Protein AF-A0A9D2IVN8-F1 (afdb_monomer_lite)

pLDDT: mean 84.53, std 13.53, range [42.03, 96.81]

Secondary structure (DSSP, 8-state):
--HHHHHHHHHHHHHHGGG-B-HHHHHHTT-EEEEEHHHHHHHTEE-HHHHHHTT-PPPHHHHHT--EEEE---SSS--EEETTEEE--EEE-EE-------

Sequence (102 aa):
MRIVDWRTTKIDIQMSGDLVRTKDEWLERGGEYQGSLGAANKAGYFSIRQCENMRQPVGLEELNAARDFAMIKMNGGHYLLRDGRRKCPCIPVFYRNRRPLA

Foldseek 3Di:
DDPVLQVVVVVLQVVQPPQWDFPVVLVVVVADEQEAQVSCVVVQWHGQVVCVVVVNHQDPVNSVVFRYKHWHDDDDDDFDQDPNDGGTIIGGIDHDDPDPPD

Radius of gyration: 13.35 Å; chains: 1; bounding box: 32×33×34 Å

Structure (mmCIF, N/CA/C/O backbone):
data_AF-A0A9D2IVN8-F1
#
_entry.id   AF-A0A9D2IVN8-F1
#
loop_
_atom_site.group_PDB
_atom_site.id
_atom_site.type_symbol
_atom_site.label_atom_id
_atom_site.label_alt_id
_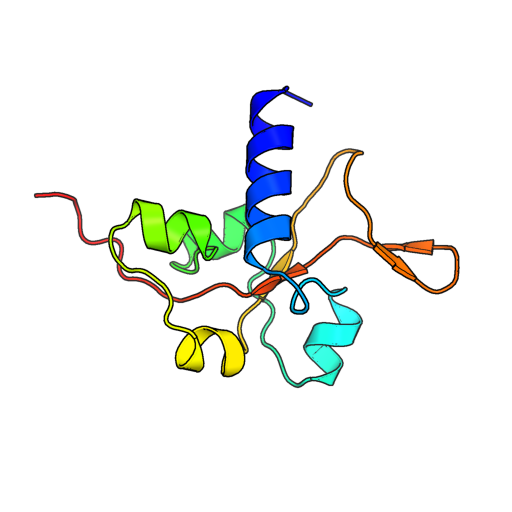atom_site.label_comp_id
_atom_site.label_asym_id
_atom_site.label_entity_id
_atom_site.label_seq_id
_atom_site.pdbx_PDB_ins_code
_atom_site.Cartn_x
_atom_site.Cartn_y
_atom_site.Cartn_z
_atom_site.occupancy
_atom_site.B_iso_or_equiv
_atom_site.auth_seq_id
_atom_site.auth_comp_id
_atom_site.auth_asym_id
_atom_site.auth_atom_id
_atom_site.pdbx_PDB_model_num
ATOM 1 N N . MET A 1 1 ? 5.623 20.217 -8.869 1.00 51.25 1 MET A N 1
ATOM 2 C CA . MET A 1 1 ? 5.453 19.357 -7.674 1.00 51.25 1 MET A CA 1
ATOM 3 C C . MET A 1 1 ? 5.717 20.219 -6.449 1.00 51.25 1 MET A C 1
ATOM 5 O O . MET A 1 1 ? 6.755 20.867 -6.427 1.00 51.25 1 MET A O 1
ATOM 9 N N . ARG A 1 2 ? 4.788 20.327 -5.487 1.00 54.81 2 ARG A N 1
ATOM 10 C CA . ARG A 1 2 ? 5.028 21.123 -4.268 1.00 54.81 2 ARG A CA 1
ATOM 11 C C . ARG A 1 2 ? 5.932 20.334 -3.319 1.00 54.81 2 ARG A C 1
ATOM 13 O O . ARG A 1 2 ? 5.780 19.124 -3.199 1.00 54.81 2 ARG A O 1
ATOM 20 N N . ILE A 1 3 ? 6.844 21.015 -2.626 1.00 60.50 3 ILE A N 1
ATOM 21 C CA . ILE A 1 3 ? 7.798 20.397 -1.682 1.00 60.50 3 ILE A CA 1
ATOM 22 C C . ILE A 1 3 ? 7.068 19.574 -0.600 1.00 60.50 3 ILE A C 1
ATOM 24 O O . ILE A 1 3 ? 7.557 18.531 -0.171 1.00 60.50 3 ILE A O 1
ATOM 28 N N . VAL A 1 4 ? 5.873 20.015 -0.196 1.00 58.91 4 VAL A N 1
ATOM 29 C CA . VAL A 1 4 ? 5.032 19.339 0.804 1.00 58.91 4 VAL A CA 1
ATOM 30 C C . VAL A 1 4 ? 4.528 17.978 0.308 1.00 58.91 4 VAL A C 1
ATOM 32 O O . VAL A 1 4 ? 4.664 16.997 1.035 1.00 58.91 4 VAL A O 1
ATOM 35 N N . ASP A 1 5 ? 4.041 17.893 -0.936 1.00 57.62 5 ASP A N 1
ATOM 36 C CA . ASP A 1 5 ? 3.519 16.650 -1.539 1.00 57.62 5 ASP A CA 1
ATOM 37 C C . ASP A 1 5 ? 4.618 15.578 -1.684 1.00 57.62 5 ASP A C 1
ATOM 39 O O . ASP A 1 5 ? 4.371 14.374 -1.583 1.00 57.62 5 ASP A O 1
ATOM 43 N N . TRP A 1 6 ? 5.860 16.022 -1.895 1.00 56.69 6 TRP A N 1
ATOM 44 C CA . TRP A 1 6 ? 7.030 15.151 -1.971 1.00 56.69 6 TRP A CA 1
ATOM 45 C C . TRP A 1 6 ? 7.412 14.572 -0.599 1.00 56.69 6 TRP A C 1
ATOM 47 O O . TRP A 1 6 ? 7.681 13.376 -0.478 1.00 56.69 6 TRP A O 1
ATOM 57 N N . ARG A 1 7 ? 7.384 15.394 0.460 1.00 60.06 7 ARG A N 1
ATOM 58 C CA . ARG A 1 7 ? 7.708 14.955 1.829 1.00 60.06 7 ARG A CA 1
ATOM 59 C C . ARG A 1 7 ? 6.685 13.960 2.374 1.00 60.06 7 ARG A C 1
ATOM 61 O O . ARG A 1 7 ? 7.082 12.966 2.970 1.00 60.06 7 ARG A O 1
ATOM 68 N N . THR A 1 8 ? 5.393 14.200 2.152 1.00 69.12 8 THR A N 1
ATOM 69 C CA . THR A 1 8 ? 4.322 13.304 2.618 1.00 69.12 8 THR A CA 1
ATOM 70 C C . THR A 1 8 ? 4.411 11.933 1.956 1.00 69.12 8 THR A C 1
ATOM 72 O O . THR A 1 8 ? 4.426 10.923 2.652 1.00 69.12 8 THR A O 1
ATOM 75 N N . THR A 1 9 ? 4.597 11.908 0.635 1.00 76.44 9 THR A N 1
ATOM 76 C CA . THR A 1 9 ? 4.765 10.675 -0.145 1.00 76.44 9 THR A CA 1
ATOM 77 C C . THR A 1 9 ? 5.970 9.852 0.312 1.00 76.44 9 THR A C 1
ATOM 79 O O . THR A 1 9 ? 5.879 8.631 0.435 1.00 76.44 9 THR A O 1
ATOM 82 N N . LYS A 1 10 ? 7.105 10.507 0.589 1.00 81.38 10 LYS A N 1
ATOM 83 C CA . LYS A 1 10 ? 8.306 9.828 1.086 1.00 81.38 10 LYS A CA 1
ATOM 84 C C . LYS A 1 10 ? 8.054 9.139 2.430 1.00 81.38 10 LYS A C 1
ATOM 86 O O . LYS A 1 10 ? 8.496 8.009 2.603 1.00 81.38 10 LYS A O 1
ATOM 91 N N . ILE A 1 11 ? 7.334 9.789 3.346 1.00 83.25 11 ILE A N 1
ATOM 92 C CA . ILE A 1 11 ? 6.994 9.206 4.653 1.00 83.25 11 ILE A CA 1
ATOM 93 C C . ILE A 1 11 ? 6.040 8.022 4.473 1.00 83.25 11 ILE A C 1
ATOM 95 O O . ILE A 1 11 ? 6.273 6.971 5.057 1.00 83.25 11 ILE A O 1
ATOM 99 N N . ASP A 1 12 ? 5.018 8.152 3.619 1.00 86.38 12 ASP A N 1
ATOM 100 C CA . ASP A 1 12 ? 4.081 7.058 3.324 1.00 86.38 12 ASP A CA 1
ATOM 101 C C . ASP A 1 12 ? 4.814 5.810 2.778 1.00 86.38 12 ASP A C 1
ATOM 103 O O . ASP A 1 12 ? 4.519 4.687 3.186 1.00 86.38 12 ASP A O 1
ATOM 107 N N . ILE A 1 13 ? 5.827 5.999 1.922 1.00 86.94 13 ILE A N 1
ATOM 108 C CA . ILE A 1 13 ? 6.709 4.920 1.442 1.00 86.94 13 ILE A CA 1
ATOM 109 C C . ILE A 1 13 ? 7.561 4.351 2.584 1.00 86.94 13 ILE A C 1
ATOM 111 O O . ILE A 1 13 ? 7.622 3.137 2.745 1.00 86.94 13 ILE A O 1
ATOM 115 N N . GLN A 1 14 ? 8.208 5.204 3.384 1.00 87.25 14 GLN A N 1
ATOM 116 C CA . GLN A 1 14 ? 9.080 4.765 4.480 1.00 87.25 14 GLN A CA 1
ATOM 117 C C . GLN A 1 14 ? 8.327 3.937 5.524 1.00 87.25 14 GLN A C 1
ATOM 119 O O . GLN A 1 14 ? 8.817 2.891 5.933 1.00 87.25 14 GLN A O 1
ATOM 124 N N . MET A 1 15 ? 7.125 4.365 5.912 1.00 88.44 15 MET A N 1
ATOM 125 C CA . MET A 1 15 ? 6.293 3.641 6.878 1.00 88.44 15 MET A CA 1
ATOM 126 C C . MET A 1 15 ? 5.777 2.309 6.333 1.00 88.44 15 MET A C 1
ATOM 128 O O . MET A 1 15 ? 5.498 1.398 7.102 1.00 88.44 15 MET A O 1
ATOM 132 N N . SER A 1 16 ? 5.669 2.188 5.010 1.00 86.50 16 SER A N 1
ATOM 133 C CA . SER A 1 16 ? 5.231 0.957 4.352 1.00 86.50 16 SER A CA 1
ATOM 134 C C . SER A 1 16 ? 6.340 -0.096 4.235 1.00 86.50 16 SER A C 1
ATOM 136 O O . SER A 1 16 ? 6.037 -1.245 3.918 1.00 86.50 16 SER A O 1
ATOM 138 N N . GLY A 1 17 ? 7.606 0.270 4.478 1.00 85.19 17 GLY A N 1
ATOM 139 C CA . GLY A 1 17 ? 8.742 -0.656 4.522 1.00 85.19 17 GLY A CA 1
ATOM 140 C C . GLY A 1 17 ? 8.809 -1.608 3.320 1.00 85.19 17 GLY A C 1
ATOM 141 O O . GLY A 1 17 ? 8.724 -1.186 2.166 1.00 85.19 17 GLY A O 1
ATOM 142 N N . ASP A 1 18 ? 8.906 -2.909 3.598 1.00 85.81 18 ASP A N 1
ATOM 143 C CA . ASP A 1 18 ? 9.038 -3.974 2.588 1.00 85.81 18 ASP A CA 1
ATOM 144 C C . ASP A 1 18 ? 7.727 -4.314 1.846 1.00 85.81 18 ASP A C 1
ATOM 146 O O . ASP A 1 18 ? 7.697 -5.151 0.932 1.00 85.81 18 ASP A O 1
ATOM 150 N N . LEU A 1 19 ? 6.619 -3.665 2.215 1.00 88.62 19 LEU A N 1
ATOM 151 C CA . LEU A 1 19 ? 5.331 -3.792 1.527 1.00 88.62 19 LEU A CA 1
ATOM 152 C C . LEU A 1 19 ? 5.191 -2.799 0.364 1.00 88.62 19 LEU A C 1
ATOM 154 O O . LEU A 1 19 ? 4.214 -2.859 -0.387 1.00 88.62 19 LEU A O 1
ATOM 158 N N . VAL A 1 20 ? 6.173 -1.914 0.166 1.00 91.12 20 VAL A N 1
ATOM 159 C CA . VAL A 1 20 ? 6.240 -1.048 -1.016 1.00 91.12 20 VAL A CA 1
ATOM 160 C C . VAL A 1 20 ? 6.571 -1.895 -2.243 1.00 91.12 20 VAL A C 1
ATOM 162 O O . VAL A 1 20 ? 7.688 -2.384 -2.412 1.00 91.12 20 VAL A O 1
ATOM 165 N N . ARG A 1 21 ? 5.592 -2.051 -3.132 1.00 91.56 21 ARG A N 1
ATOM 166 C CA . ARG A 1 21 ? 5.689 -2.912 -4.319 1.00 91.56 21 ARG A CA 1
ATOM 167 C C . ARG A 1 21 ? 5.023 -2.261 -5.518 1.00 91.56 21 ARG A C 1
ATOM 169 O O . ARG A 1 21 ? 4.364 -1.232 -5.407 1.00 91.56 21 ARG A O 1
ATOM 176 N N . THR A 1 22 ? 5.214 -2.826 -6.693 1.00 92.38 22 THR A N 1
ATOM 177 C CA . THR A 1 22 ? 4.452 -2.470 -7.886 1.00 92.38 22 THR A CA 1
ATOM 178 C C . THR A 1 22 ? 3.030 -3.016 -7.787 1.00 92.38 22 THR A C 1
ATOM 180 O O . THR A 1 22 ? 2.737 -3.894 -6.978 1.00 92.38 22 THR A O 1
ATOM 183 N N . LYS A 1 23 ? 2.127 -2.486 -8.620 1.00 93.12 23 LYS A N 1
ATOM 184 C CA . LYS A 1 23 ? 0.755 -3.001 -8.715 1.00 93.12 23 LYS A CA 1
ATOM 185 C C . LYS A 1 23 ? 0.746 -4.494 -9.058 1.00 93.12 23 LYS A C 1
ATOM 187 O O . LYS A 1 23 ? -0.007 -5.239 -8.448 1.00 93.12 23 LYS A O 1
ATOM 192 N N . ASP A 1 24 ? 1.585 -4.899 -10.006 1.00 92.94 24 ASP A N 1
ATOM 193 C CA . ASP A 1 24 ? 1.646 -6.273 -10.509 1.00 92.94 24 ASP A CA 1
ATOM 194 C C . ASP A 1 24 ? 2.066 -7.238 -9.378 1.00 92.94 24 ASP A C 1
ATOM 196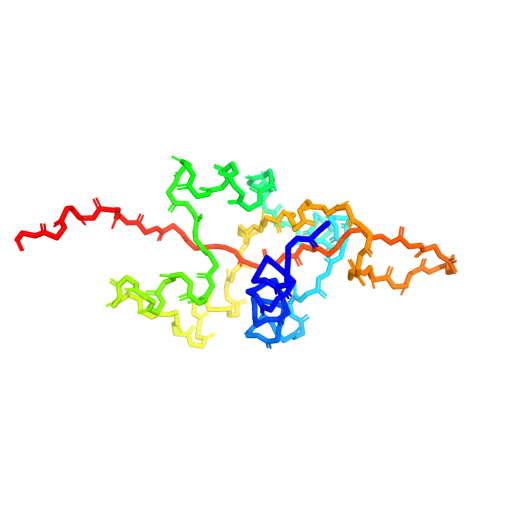 O O . ASP A 1 24 ? 1.330 -8.168 -9.065 1.00 92.94 24 ASP A O 1
ATOM 200 N N . GLU A 1 25 ? 3.144 -6.919 -8.648 1.00 93.38 25 GLU A N 1
ATOM 201 C CA . GLU A 1 25 ? 3.623 -7.697 -7.486 1.00 93.38 25 GLU A CA 1
ATOM 202 C C . GLU A 1 25 ? 2.579 -7.807 -6.352 1.00 93.38 25 GLU A C 1
ATOM 204 O O . GLU A 1 25 ? 2.559 -8.783 -5.601 1.00 93.38 25 GLU A O 1
ATOM 209 N N . TRP A 1 26 ? 1.725 -6.795 -6.176 1.00 94.69 26 TRP A N 1
ATOM 210 C CA . TRP A 1 26 ? 0.636 -6.841 -5.195 1.00 94.69 26 TRP A CA 1
ATOM 211 C C . TRP A 1 26 ? -0.511 -7.750 -5.641 1.00 94.69 26 TRP A C 1
ATOM 213 O O . TRP A 1 26 ? -1.055 -8.497 -4.826 1.00 94.69 26 TRP A O 1
ATOM 223 N N . LEU A 1 27 ? -0.868 -7.700 -6.925 1.00 94.56 27 LEU A N 1
ATOM 224 C CA . LEU A 1 27 ? -1.907 -8.556 -7.495 1.00 94.56 27 LEU A CA 1
ATOM 225 C C . LEU A 1 27 ? -1.486 -10.029 -7.481 1.00 94.56 27 LEU A C 1
ATOM 227 O O . LEU A 1 27 ? -2.300 -10.883 -7.144 1.00 94.56 27 LEU A O 1
ATOM 231 N N . GLU A 1 28 ? -0.214 -10.327 -7.752 1.00 94.12 28 GLU A N 1
ATOM 232 C CA . GLU A 1 28 ? 0.346 -11.684 -7.654 1.00 94.12 28 GLU A CA 1
ATOM 233 C C . GLU A 1 28 ? 0.256 -12.263 -6.232 1.00 94.12 28 GLU A C 1
ATOM 235 O O . GLU A 1 28 ? 0.080 -13.467 -6.062 1.00 94.12 28 GLU A O 1
ATOM 240 N N . ARG A 1 29 ? 0.302 -11.413 -5.196 1.00 91.00 29 ARG A N 1
ATOM 241 C CA . ARG A 1 29 ? 0.073 -11.807 -3.792 1.00 91.00 29 ARG A CA 1
ATOM 242 C C . ARG A 1 29 ? -1.410 -11.956 -3.422 1.00 91.00 29 ARG A C 1
ATOM 244 O O . ARG A 1 29 ? -1.711 -12.242 -2.266 1.00 91.00 29 ARG A O 1
ATOM 251 N N . GLY A 1 30 ? -2.336 -11.732 -4.355 1.00 93.50 30 GLY A N 1
ATOM 252 C CA . GLY A 1 30 ? -3.778 -11.750 -4.091 1.00 93.50 30 GLY A CA 1
ATOM 253 C C . GLY A 1 30 ? -4.291 -10.509 -3.350 1.00 93.50 30 GLY A C 1
ATOM 254 O O . GLY A 1 30 ? -5.270 -10.605 -2.599 1.00 93.50 30 GLY A O 1
ATOM 255 N N . GLY A 1 31 ? -3.608 -9.370 -3.509 1.00 94.00 31 GLY A N 1
ATOM 256 C CA . GLY A 1 31 ? -4.032 -8.080 -2.969 1.00 94.00 31 GLY A CA 1
ATOM 257 C C . GLY A 1 31 ? -5.149 -7.417 -3.779 1.00 94.00 31 GLY A C 1
ATOM 258 O O . GLY A 1 31 ? -5.351 -7.715 -4.957 1.00 94.00 31 GLY A O 1
ATOM 259 N N . GLU A 1 32 ? -5.839 -6.462 -3.159 1.00 96.31 32 GLU A N 1
ATOM 260 C CA . GLU A 1 32 ? -6.966 -5.732 -3.745 1.00 96.31 32 GLU A CA 1
ATOM 261 C C . GLU A 1 32 ? -6.597 -4.274 -4.038 1.00 96.31 32 GLU A C 1
ATOM 263 O O . GLU A 1 32 ? -6.112 -3.533 -3.181 1.00 96.31 32 GLU A O 1
ATOM 268 N N . TYR A 1 33 ? -6.799 -3.856 -5.289 1.00 96.06 33 TYR A N 1
ATOM 269 C CA . TYR A 1 33 ? -6.355 -2.547 -5.754 1.00 96.06 33 TYR A CA 1
ATOM 270 C C . TYR A 1 33 ? -7.402 -1.456 -5.504 1.00 96.06 33 TYR A C 1
ATOM 272 O O . TYR A 1 33 ? -8.391 -1.359 -6.227 1.00 96.06 33 TYR A O 1
ATOM 280 N N . GLN A 1 34 ? -7.109 -0.543 -4.579 1.00 95.94 34 GLN A N 1
ATOM 281 C CA . GLN A 1 34 ? -7.987 0.570 -4.188 1.00 95.94 34 GLN A CA 1
ATOM 282 C C . GLN A 1 34 ? -7.764 1.858 -5.011 1.00 95.94 34 GLN A C 1
ATOM 284 O O . GLN A 1 34 ? -8.122 2.969 -4.610 1.00 95.94 34 GLN A O 1
ATOM 289 N N . GLY A 1 35 ? -7.145 1.747 -6.191 1.00 93.31 35 GLY A N 1
ATOM 290 C CA . GLY A 1 35 ? -6.891 2.887 -7.071 1.00 93.31 35 GLY A CA 1
ATOM 291 C C . GLY A 1 35 ? -5.678 3.721 -6.644 1.00 93.31 35 GLY A C 1
ATOM 292 O O . GLY A 1 35 ? -4.654 3.204 -6.204 1.00 93.31 35 GLY A O 1
ATOM 293 N N . SER A 1 36 ? -5.750 5.041 -6.830 1.00 91.94 36 SER A N 1
ATOM 294 C CA . SER A 1 36 ? -4.718 5.949 -6.299 1.00 91.94 36 SER A CA 1
ATOM 295 C C . SER A 1 36 ? -4.944 6.218 -4.813 1.00 91.94 36 SER A C 1
ATOM 297 O O . SER A 1 36 ? -6.086 6.159 -4.373 1.00 91.94 36 SER A O 1
ATOM 299 N N . LEU A 1 37 ? -3.917 6.621 -4.057 1.00 89.94 37 LEU A N 1
ATOM 300 C CA . LEU A 1 37 ? -4.078 7.010 -2.646 1.00 89.94 37 LEU A CA 1
ATOM 301 C C . LEU A 1 37 ? -5.211 8.024 -2.430 1.00 89.94 37 LEU A C 1
ATOM 303 O O . LEU A 1 37 ? -5.970 7.926 -1.474 1.00 89.94 37 LEU A O 1
ATOM 307 N N . GLY A 1 38 ? -5.372 8.990 -3.338 1.00 88.44 38 GLY A N 1
ATOM 308 C CA . GLY A 1 38 ? -6.478 9.947 -3.272 1.00 88.44 38 GLY A CA 1
ATOM 309 C C . GLY A 1 38 ? -7.859 9.309 -3.473 1.00 88.44 38 GLY A C 1
ATOM 310 O O . GLY A 1 38 ? -8.825 9.767 -2.870 1.00 88.44 38 GLY A O 1
ATOM 311 N N . ALA A 1 39 ? -7.960 8.266 -4.302 1.00 91.38 39 ALA A N 1
ATOM 312 C CA . ALA A 1 39 ? -9.195 7.509 -4.511 1.00 91.38 39 ALA A CA 1
ATOM 313 C C . ALA A 1 39 ? -9.490 6.586 -3.317 1.00 91.38 39 ALA A C 1
ATOM 315 O O . ALA A 1 39 ? -10.585 6.662 -2.765 1.00 91.38 39 ALA A O 1
ATOM 316 N N . ALA A 1 40 ? -8.489 5.831 -2.858 1.00 93.06 40 ALA A N 1
ATOM 317 C CA . ALA A 1 40 ? -8.555 4.991 -1.663 1.00 93.06 40 ALA A CA 1
ATOM 318 C C . ALA A 1 40 ? -9.055 5.792 -0.448 1.00 93.06 40 ALA A C 1
ATOM 320 O O . ALA A 1 40 ? -10.039 5.424 0.189 1.00 93.06 40 ALA A O 1
ATOM 321 N N . ASN A 1 41 ? -8.488 6.982 -0.225 1.00 91.38 41 ASN A N 1
ATOM 322 C CA . ASN A 1 41 ? -8.895 7.872 0.863 1.00 91.38 41 ASN A CA 1
ATOM 323 C C . ASN A 1 41 ? -10.369 8.286 0.808 1.00 91.38 41 ASN A C 1
ATOM 325 O O . ASN A 1 41 ? -10.981 8.509 1.854 1.00 91.38 41 ASN A O 1
ATOM 329 N N . LYS A 1 42 ? -10.941 8.449 -0.392 1.00 91.31 42 LYS A N 1
ATOM 330 C CA . LYS A 1 42 ? -12.370 8.763 -0.570 1.00 91.31 42 LYS A CA 1
ATOM 331 C C . LYS A 1 42 ? -13.255 7.549 -0.288 1.00 91.31 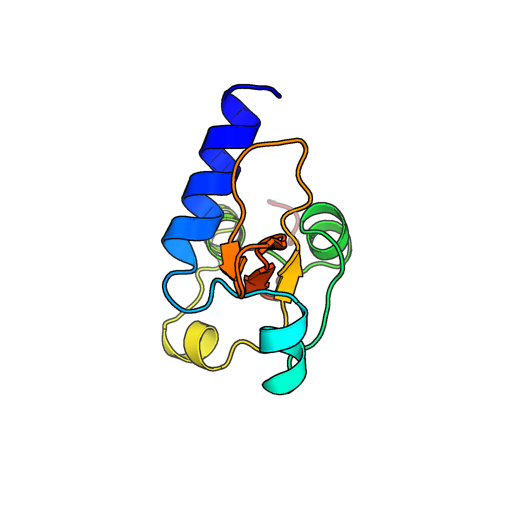42 LYS A C 1
ATOM 333 O O . LYS A 1 42 ? -14.360 7.736 0.200 1.00 91.31 42 LYS A O 1
ATOM 338 N N . ALA A 1 43 ? -12.750 6.347 -0.553 1.00 91.38 43 ALA A N 1
ATOM 339 C CA . ALA A 1 43 ? -13.409 5.078 -0.255 1.00 91.38 43 ALA A CA 1
ATOM 340 C C . ALA A 1 43 ? -13.238 4.620 1.210 1.00 91.38 43 ALA A C 1
ATOM 342 O O . ALA A 1 43 ? -13.796 3.602 1.600 1.00 91.38 43 ALA A O 1
ATOM 343 N N . GLY A 1 44 ? -12.491 5.368 2.032 1.00 93.69 44 GLY A N 1
ATOM 344 C CA . GLY A 1 44 ? -12.262 5.036 3.443 1.00 93.69 44 GLY A CA 1
ATOM 345 C C . GLY A 1 44 ? -11.022 4.179 3.701 1.00 93.69 44 GLY A C 1
ATOM 346 O O . GLY A 1 44 ? -10.868 3.668 4.804 1.00 93.69 44 GLY A O 1
ATOM 347 N N . TYR A 1 45 ? -10.131 4.050 2.718 1.00 95.62 45 TYR A N 1
ATOM 348 C CA . TYR A 1 45 ? -8.857 3.348 2.839 1.00 95.62 45 TYR A CA 1
ATOM 349 C C . TYR A 1 45 ? -7.699 4.337 2.965 1.00 95.62 45 TYR A C 1
ATOM 351 O O . TYR A 1 45 ? -7.530 5.218 2.121 1.00 95.62 45 TYR A O 1
ATOM 359 N N . PHE A 1 46 ? -6.883 4.173 4.000 1.00 94.19 46 PHE A N 1
ATOM 360 C CA . PHE A 1 46 ? -5.867 5.143 4.405 1.00 94.19 46 PHE A CA 1
ATOM 361 C C . PHE A 1 46 ? -4.485 4.498 4.494 1.00 94.19 46 PHE A C 1
ATOM 363 O O . PHE A 1 46 ? -4.371 3.321 4.828 1.00 94.19 46 PHE A O 1
ATOM 370 N N . SER A 1 47 ? -3.422 5.258 4.211 1.00 94.12 47 SER A N 1
ATOM 371 C CA . SER A 1 47 ? -2.052 4.795 4.483 1.00 94.12 47 SER A CA 1
ATOM 372 C C . SER A 1 47 ? -1.793 4.677 5.991 1.00 94.12 47 SER A C 1
ATOM 374 O O . SER A 1 47 ? -2.494 5.291 6.794 1.00 94.12 47 SER A O 1
ATOM 376 N N . ILE A 1 48 ? -0.729 3.969 6.384 1.00 94.06 48 ILE A N 1
ATOM 377 C CA . ILE A 1 48 ? -0.303 3.820 7.793 1.00 94.06 48 ILE A CA 1
ATOM 378 C C . ILE A 1 48 ? -0.191 5.186 8.486 1.00 94.06 48 ILE A C 1
ATOM 380 O O . ILE A 1 48 ? -0.768 5.406 9.548 1.00 94.06 48 ILE A O 1
ATOM 384 N N . ARG A 1 49 ? 0.471 6.149 7.836 1.00 91.56 49 ARG A N 1
ATOM 385 C CA . ARG A 1 49 ? 0.597 7.524 8.336 1.00 91.56 49 ARG A CA 1
ATOM 386 C C . ARG A 1 49 ? -0.760 8.186 8.559 1.00 91.56 49 ARG A C 1
ATOM 388 O O . ARG A 1 49 ? -0.957 8.933 9.512 1.00 91.56 49 ARG A O 1
ATOM 395 N N . GLN A 1 50 ? -1.696 7.986 7.635 1.00 91.44 50 GLN A N 1
ATOM 396 C CA . GLN A 1 50 ? -3.030 8.565 7.745 1.00 91.44 50 GLN A CA 1
ATOM 397 C C . GLN A 1 50 ? -3.835 7.903 8.868 1.00 91.44 50 GLN A C 1
ATOM 399 O O . GLN A 1 50 ? -4.505 8.614 9.612 1.00 91.44 50 GLN A O 1
ATOM 404 N N . CYS A 1 51 ? -3.706 6.590 9.047 1.00 92.44 51 CYS A N 1
ATOM 405 C CA . CYS A 1 51 ? -4.253 5.854 10.183 1.00 92.44 51 CYS A CA 1
ATOM 406 C C . CYS A 1 51 ? -3.721 6.391 11.525 1.00 92.44 51 CYS A C 1
ATOM 408 O O . CYS A 1 51 ? -4.511 6.645 12.436 1.00 92.44 51 CYS A O 1
ATOM 410 N N . GLU A 1 52 ? -2.415 6.659 11.633 1.00 90.88 52 GLU A N 1
ATOM 411 C CA . GLU A 1 52 ? -1.820 7.306 12.813 1.00 90.88 52 GLU A CA 1
ATOM 412 C C . GLU A 1 52 ? -2.384 8.712 13.053 1.00 90.88 52 GLU A C 1
ATOM 414 O O . GLU A 1 52 ? -2.809 9.026 14.166 1.00 90.88 52 GLU A O 1
ATOM 419 N N . ASN A 1 53 ? -2.487 9.539 12.006 1.00 89.88 53 ASN A N 1
ATOM 420 C CA . ASN A 1 53 ? -3.085 10.877 12.105 1.00 89.88 53 ASN A CA 1
ATOM 421 C C . ASN A 1 53 ? -4.561 10.835 12.544 1.00 89.88 53 ASN A C 1
ATOM 423 O O . ASN A 1 53 ? -5.048 11.772 13.173 1.00 89.88 53 ASN A O 1
ATOM 427 N N . MET A 1 54 ? -5.271 9.747 12.232 1.00 88.94 54 MET A N 1
ATOM 428 C CA . MET A 1 54 ? -6.648 9.489 12.663 1.00 88.94 54 MET A CA 1
ATOM 429 C C . MET A 1 54 ? -6.745 8.860 14.063 1.00 88.94 54 MET A C 1
ATOM 431 O O . MET A 1 54 ? -7.849 8.516 14.488 1.00 88.94 54 MET A O 1
ATOM 435 N N . ARG A 1 55 ? -5.622 8.693 14.779 1.00 90.88 55 ARG A N 1
ATOM 436 C CA . ARG A 1 55 ? -5.528 7.985 16.071 1.00 90.88 55 ARG A CA 1
ATOM 437 C C . ARG A 1 55 ? -6.061 6.546 16.018 1.00 90.88 55 ARG A C 1
ATOM 439 O O . ARG A 1 55 ? -6.565 6.029 17.009 1.00 90.88 55 ARG A O 1
ATOM 446 N N . GLN A 1 56 ? -5.955 5.905 14.858 1.00 91.44 56 GLN A N 1
ATOM 447 C CA . GLN A 1 56 ? -6.337 4.512 14.626 1.00 91.44 56 GLN A CA 1
ATOM 448 C C . GLN A 1 56 ? -5.130 3.761 14.042 1.00 91.44 56 GLN A C 1
ATOM 450 O O . GLN A 1 56 ? -5.186 3.363 12.873 1.00 91.44 56 GLN A O 1
ATOM 455 N N . PRO A 1 57 ? -4.020 3.640 14.805 1.00 92.50 57 PRO A N 1
ATOM 456 C CA . PRO A 1 57 ? -2.759 3.103 14.303 1.00 92.50 57 PRO A CA 1
ATOM 457 C C . PRO A 1 57 ? -2.924 1.674 13.780 1.00 92.50 57 PRO A C 1
ATOM 459 O O . PRO A 1 57 ? -3.825 0.943 14.191 1.00 92.50 57 PRO A O 1
ATOM 462 N N . VAL A 1 58 ? -2.052 1.297 12.851 1.00 92.19 58 VAL A N 1
ATOM 463 C CA . VAL A 1 58 ? -2.008 -0.050 12.275 1.00 92.19 58 VAL A CA 1
ATOM 464 C C . VAL A 1 58 ? -1.052 -0.891 13.114 1.00 92.19 58 VAL A C 1
ATOM 466 O O . VAL A 1 58 ? 0.107 -0.518 13.293 1.00 92.19 58 VAL A O 1
ATOM 469 N N . GLY A 1 59 ? -1.539 -2.010 13.648 1.00 90.75 59 GLY A N 1
ATOM 470 C CA . GLY A 1 59 ? -0.699 -2.965 14.373 1.00 90.75 59 GLY A CA 1
ATOM 471 C C . GLY A 1 59 ? 0.190 -3.779 13.429 1.00 90.75 59 GLY A C 1
ATOM 472 O O . GLY A 1 59 ? -0.098 -3.896 12.241 1.00 90.75 59 GLY A O 1
ATOM 473 N N . LEU A 1 60 ? 1.251 -4.400 13.952 1.00 88.94 60 LEU A N 1
ATOM 474 C CA . LEU A 1 60 ? 2.156 -5.224 13.137 1.00 88.94 60 LEU A CA 1
ATOM 475 C C . LEU A 1 60 ? 1.437 -6.422 12.487 1.00 88.94 60 LEU A C 1
ATOM 477 O O . LEU A 1 60 ? 1.688 -6.733 11.327 1.00 88.94 60 LEU A O 1
ATOM 481 N N . GLU A 1 61 ? 0.524 -7.071 13.212 1.00 91.19 61 GLU A N 1
ATOM 482 C CA . GLU A 1 61 ? -0.282 -8.179 12.679 1.00 91.19 61 GLU A CA 1
ATOM 483 C C . GLU A 1 61 ? -1.182 -7.722 11.527 1.00 91.19 61 GLU A C 1
ATOM 485 O O . GLU A 1 61 ? -1.220 -8.363 10.479 1.00 91.19 61 GLU A O 1
ATOM 490 N N . GLU A 1 62 ? -1.846 -6.575 11.687 1.00 92.50 62 GLU A N 1
ATOM 491 C CA . GLU A 1 62 ? -2.688 -5.980 10.649 1.00 92.50 62 GLU A CA 1
ATOM 492 C C . GLU A 1 62 ? -1.862 -5.583 9.420 1.00 92.50 62 GLU A C 1
ATOM 494 O O . GLU A 1 62 ? -2.260 -5.853 8.288 1.00 92.50 62 GLU A O 1
ATOM 499 N N . LEU A 1 63 ? -0.683 -4.995 9.637 1.00 90.25 63 LEU A N 1
ATOM 500 C CA . LEU A 1 63 ? 0.248 -4.633 8.574 1.00 90.25 63 LEU A CA 1
ATOM 501 C C . LEU A 1 63 ? 0.697 -5.864 7.775 1.00 90.25 63 LEU A C 1
ATOM 503 O O . LEU A 1 63 ? 0.702 -5.833 6.545 1.00 90.25 63 LEU A O 1
ATOM 507 N N . ASN A 1 64 ? 1.028 -6.960 8.459 1.00 87.69 64 ASN A N 1
ATOM 508 C CA . ASN A 1 64 ? 1.427 -8.215 7.821 1.00 87.69 64 ASN A CA 1
ATOM 509 C C . ASN A 1 64 ? 0.266 -8.896 7.080 1.00 87.69 64 ASN A C 1
ATOM 511 O O . ASN A 1 64 ? 0.486 -9.537 6.051 1.00 87.69 64 ASN A O 1
ATOM 515 N N . ALA A 1 65 ? -0.961 -8.729 7.577 1.00 90.88 65 ALA A N 1
ATOM 516 C CA . ALA A 1 65 ? -2.183 -9.232 6.958 1.00 90.88 65 ALA A CA 1
ATOM 517 C C . ALA A 1 65 ? -2.740 -8.314 5.853 1.00 90.88 65 ALA A C 1
ATOM 519 O O . ALA A 1 65 ? -3.773 -8.635 5.263 1.00 90.88 65 ALA A O 1
ATOM 520 N N . ALA A 1 66 ? -2.087 -7.185 5.554 1.00 92.81 66 ALA A N 1
ATOM 521 C CA . ALA A 1 66 ? -2.578 -6.217 4.583 1.00 92.81 66 ALA A CA 1
ATOM 522 C C . ALA A 1 66 ? -2.749 -6.840 3.187 1.00 92.81 66 ALA A C 1
ATOM 524 O O . ALA A 1 66 ? -1.805 -7.385 2.603 1.00 92.81 66 ALA A O 1
ATOM 525 N N . ARG A 1 67 ? -3.962 -6.710 2.639 1.00 93.94 67 ARG A N 1
ATOM 526 C CA . ARG A 1 67 ? -4.322 -7.136 1.275 1.00 93.94 67 ARG A CA 1
ATOM 527 C C . ARG A 1 67 ? -4.673 -5.957 0.384 1.00 93.94 67 ARG A C 1
ATOM 529 O O . ARG A 1 67 ? -4.321 -5.960 -0.792 1.00 93.94 67 ARG A O 1
ATOM 536 N N . ASP A 1 68 ? -5.340 -4.958 0.942 1.00 96.81 68 ASP A N 1
ATOM 537 C CA . ASP A 1 68 ? -5.678 -3.734 0.235 1.00 96.81 68 ASP A CA 1
ATOM 538 C C . ASP A 1 68 ? -4.443 -2.867 0.010 1.00 96.81 68 ASP A C 1
ATOM 540 O O . ASP A 1 68 ? -3.635 -2.630 0.913 1.00 96.81 68 ASP A O 1
ATOM 544 N N . PHE A 1 69 ? -4.308 -2.350 -1.205 1.00 96.44 69 PHE A N 1
ATOM 545 C CA . PHE A 1 69 ? -3.198 -1.482 -1.562 1.00 96.44 69 PHE A CA 1
ATOM 546 C C . PHE A 1 69 ? -3.636 -0.356 -2.493 1.00 96.44 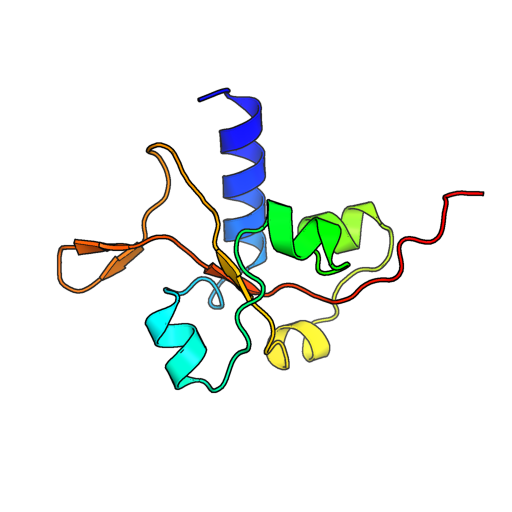69 PHE A C 1
ATOM 548 O O . PHE A 1 69 ? -4.569 -0.482 -3.290 1.00 96.44 69 PHE A O 1
ATOM 555 N N . ALA A 1 70 ? -2.924 0.765 -2.426 1.00 95.06 70 ALA A N 1
ATOM 556 C CA . ALA A 1 70 ? -3.174 1.921 -3.272 1.00 95.06 70 ALA A CA 1
ATOM 557 C C . ALA A 1 70 ? -1.895 2.408 -3.946 1.00 95.06 70 ALA A C 1
ATOM 559 O O . ALA A 1 70 ? -0.794 2.360 -3.398 1.00 95.06 70 ALA A O 1
ATOM 560 N N . MET A 1 71 ? -2.059 2.929 -5.157 1.00 93.38 71 MET A N 1
ATOM 561 C CA . MET A 1 71 ? -0.977 3.502 -5.940 1.00 93.38 71 MET A CA 1
ATOM 562 C C . MET A 1 71 ? -0.696 4.932 -5.500 1.00 93.38 71 MET A C 1
ATOM 564 O O . MET A 1 71 ? -1.586 5.788 -5.446 1.00 93.38 71 MET A O 1
ATOM 568 N N . ILE A 1 72 ? 0.577 5.233 -5.309 1.00 88.62 72 ILE A N 1
ATOM 569 C CA . ILE A 1 72 ? 1.042 6.604 -5.174 1.00 88.62 72 ILE A CA 1
ATOM 570 C C . ILE A 1 72 ? 1.130 7.206 -6.582 1.00 88.62 72 ILE A C 1
ATOM 572 O O . ILE A 1 72 ? 2.109 7.018 -7.305 1.00 88.62 72 ILE A O 1
ATOM 576 N N . LYS A 1 73 ? 0.068 7.898 -7.010 1.00 77.00 73 LYS A N 1
ATOM 577 C CA . LYS A 1 73 ? 0.011 8.537 -8.333 1.00 77.00 73 LYS A CA 1
ATOM 578 C C . LYS A 1 73 ? 0.972 9.725 -8.359 1.00 77.00 73 LYS A C 1
ATOM 580 O O . LYS A 1 73 ? 0.840 10.621 -7.529 1.00 77.00 73 LYS A O 1
ATOM 585 N N . MET A 1 74 ? 1.919 9.747 -9.298 1.00 68.62 74 MET A N 1
ATOM 586 C CA . MET A 1 74 ? 2.997 10.736 -9.276 1.00 68.62 74 MET A CA 1
ATOM 587 C C . MET A 1 74 ? 3.285 11.439 -10.590 1.00 68.62 74 MET A C 1
ATOM 589 O O . MET A 1 74 ? 3.385 10.816 -11.641 1.00 68.62 74 MET A O 1
ATOM 593 N N . ASN A 1 75 ? 3.569 12.735 -10.446 1.00 55.88 75 ASN A N 1
ATOM 594 C CA . ASN A 1 75 ? 4.325 13.548 -11.388 1.00 55.88 75 ASN A CA 1
ATOM 595 C C . ASN A 1 75 ? 5.795 13.629 -10.905 1.00 55.88 75 ASN A C 1
ATOM 597 O O . ASN A 1 75 ? 6.178 14.605 -10.265 1.00 55.88 75 ASN A O 1
ATOM 601 N N . GLY A 1 76 ? 6.601 12.591 -11.190 1.00 53.66 76 GLY A N 1
ATOM 602 C CA . GLY A 1 76 ? 8.067 12.702 -11.331 1.00 53.66 76 GLY A CA 1
ATOM 603 C C . GLY A 1 76 ? 8.999 12.622 -10.102 1.00 53.66 76 GLY A C 1
ATOM 604 O O . GLY A 1 76 ? 9.920 13.429 -10.047 1.00 53.66 76 GLY A O 1
ATOM 605 N N . GLY A 1 77 ? 8.859 11.672 -9.155 1.00 57.59 77 GLY A N 1
ATOM 606 C CA . GLY A 1 77 ? 9.791 11.621 -7.998 1.00 57.59 77 GLY A CA 1
ATOM 607 C C . GLY A 1 77 ? 10.192 10.260 -7.406 1.00 57.59 77 GLY A C 1
ATOM 608 O O . GLY A 1 77 ? 11.379 10.000 -7.253 1.00 57.59 77 GLY A O 1
ATOM 609 N N . HIS A 1 78 ? 9.249 9.378 -7.073 1.00 69.12 78 HIS A N 1
ATOM 610 C CA . HIS A 1 78 ? 9.534 8.042 -6.514 1.00 69.12 78 HIS A CA 1
ATOM 611 C C . HIS A 1 78 ? 8.993 6.965 -7.444 1.00 69.12 78 HIS A C 1
ATOM 613 O O . HIS A 1 78 ? 7.794 6.847 -7.682 1.00 69.12 78 HIS A O 1
ATOM 619 N N . TYR A 1 79 ? 9.908 6.183 -7.983 1.00 76.62 79 TYR A N 1
ATOM 620 C CA . TYR A 1 79 ? 9.607 5.028 -8.799 1.00 76.62 79 TYR A CA 1
ATOM 621 C C . TYR A 1 79 ? 10.342 3.839 -8.210 1.00 76.62 79 TYR A C 1
ATOM 623 O O 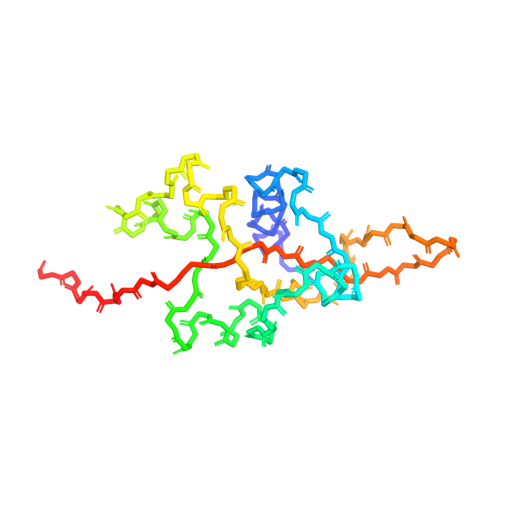. TYR A 1 79 ? 11.448 3.966 -7.686 1.00 76.62 79 TYR A O 1
ATOM 631 N N . LEU A 1 80 ? 9.722 2.678 -8.328 1.00 82.62 80 LEU A N 1
ATOM 632 C CA . LEU A 1 80 ? 10.424 1.425 -8.147 1.00 82.62 80 LEU A CA 1
ATOM 633 C C . LEU A 1 80 ? 11.149 1.126 -9.453 1.00 82.62 80 LEU A C 1
ATOM 635 O O . LEU A 1 80 ? 10.546 1.191 -10.526 1.00 82.62 80 LEU A O 1
ATOM 639 N N . LEU A 1 81 ? 12.446 0.843 -9.367 1.00 81.88 81 LEU A N 1
ATOM 640 C CA . LEU A 1 81 ? 13.168 0.237 -10.476 1.00 81.88 81 LEU A CA 1
ATOM 641 C C . LEU A 1 81 ? 12.904 -1.268 -10.426 1.00 81.88 81 LEU A C 1
ATOM 643 O O . LEU A 1 81 ? 13.246 -1.936 -9.447 1.00 81.88 81 LEU A O 1
ATOM 647 N N . ARG A 1 82 ? 12.242 -1.771 -11.466 1.00 83.44 82 ARG A N 1
ATOM 648 C CA . ARG A 1 82 ? 11.984 -3.194 -11.709 1.00 83.44 82 ARG A CA 1
ATOM 649 C C . ARG A 1 82 ? 12.258 -3.466 -13.176 1.00 83.44 82 ARG A C 1
ATOM 651 O O . ARG A 1 82 ? 11.785 -2.707 -14.020 1.00 83.44 82 ARG A O 1
ATOM 658 N N . ASP A 1 83 ? 13.073 -4.472 -13.466 1.00 83.94 83 ASP A N 1
ATOM 659 C CA . ASP A 1 83 ? 13.414 -4.875 -14.838 1.00 83.94 83 ASP A CA 1
ATOM 660 C C . ASP A 1 83 ? 13.913 -3.705 -15.708 1.00 83.94 83 ASP A C 1
ATOM 662 O O . ASP A 1 83 ? 13.529 -3.533 -16.864 1.00 83.94 83 ASP A O 1
ATOM 666 N N . GLY A 1 84 ? 14.707 -2.810 -15.106 1.00 83.25 84 GLY A N 1
ATOM 667 C CA . GLY A 1 84 ? 15.224 -1.601 -15.760 1.00 83.25 84 GLY A CA 1
ATOM 668 C C . GLY A 1 84 ? 14.179 -0.511 -16.046 1.00 83.25 84 GLY A C 1
ATOM 669 O O . GLY A 1 84 ? 14.519 0.529 -16.608 1.00 83.25 84 GLY A O 1
ATOM 670 N N . ARG A 1 85 ? 12.914 -0.698 -15.651 1.00 84.75 85 ARG A N 1
ATOM 671 C CA . ARG A 1 85 ? 11.813 0.248 -15.880 1.00 84.75 85 ARG A CA 1
ATOM 672 C C . ARG A 1 85 ? 11.374 0.929 -14.590 1.00 84.75 85 ARG A C 1
ATOM 674 O O . ARG A 1 85 ? 11.359 0.343 -13.509 1.00 84.75 85 ARG A O 1
ATOM 681 N N . ARG A 1 86 ? 10.961 2.191 -14.724 1.00 85.88 86 ARG A N 1
ATOM 682 C CA . ARG A 1 86 ? 10.335 2.961 -13.644 1.00 85.88 86 ARG A CA 1
ATOM 683 C C . ARG A 1 86 ? 8.876 2.534 -13.504 1.00 85.88 86 ARG A C 1
ATOM 685 O O . ARG A 1 86 ? 8.088 2.715 -14.429 1.00 85.88 86 ARG A O 1
ATOM 692 N N . LYS A 1 87 ? 8.513 1.997 -12.345 1.00 86.25 87 LYS A N 1
ATOM 693 C CA . LYS A 1 87 ? 7.147 1.592 -11.995 1.00 86.25 87 LYS A CA 1
ATOM 694 C C . LYS A 1 87 ? 6.624 2.453 -10.846 1.00 86.25 87 LYS A C 1
ATOM 696 O O . LYS A 1 87 ? 7.390 2.879 -9.981 1.00 86.25 87 LYS A O 1
ATOM 701 N N . CYS A 1 88 ? 5.319 2.721 -10.835 1.00 88.00 88 CYS A N 1
ATOM 702 C CA . CYS A 1 88 ? 4.699 3.467 -9.739 1.00 88.00 88 CYS A CA 1
ATOM 703 C C . CYS A 1 88 ? 4.664 2.605 -8.466 1.00 88.00 88 CYS A C 1
ATOM 705 O O . CYS A 1 88 ? 4.220 1.454 -8.544 1.00 88.00 88 CYS A O 1
ATOM 707 N N . PRO A 1 89 ? 5.092 3.140 -7.311 1.00 90.75 89 PRO A N 1
ATOM 708 C CA . PRO A 1 89 ? 4.988 2.428 -6.052 1.00 90.75 89 PRO A CA 1
ATOM 709 C C . PRO A 1 89 ? 3.530 2.349 -5.602 1.00 90.75 89 PRO A C 1
ATOM 711 O O . PRO A 1 89 ? 2.743 3.291 -5.743 1.00 90.75 89 PRO A O 1
ATOM 714 N N . CYS A 1 90 ? 3.197 1.206 -5.034 1.00 93.25 90 CYS A N 1
ATOM 715 C CA . CYS A 1 90 ? 1.958 0.917 -4.351 1.00 93.25 90 CYS A CA 1
ATOM 716 C C . CYS A 1 90 ? 2.272 0.550 -2.902 1.00 93.25 90 CYS A C 1
ATOM 718 O O . CYS A 1 90 ? 3.270 -0.121 -2.627 1.00 93.25 90 CYS A O 1
ATOM 720 N N . ILE A 1 91 ? 1.422 1.009 -1.992 1.00 94.38 91 ILE A N 1
ATOM 721 C CA . ILE A 1 91 ? 1.575 0.821 -0.551 1.00 94.38 91 ILE A CA 1
ATOM 722 C C . ILE A 1 91 ? 0.312 0.200 0.043 1.00 94.38 91 ILE A C 1
ATOM 724 O O . ILE A 1 91 ? -0.765 0.401 -0.533 1.00 94.38 91 ILE A O 1
ATOM 728 N N . PRO A 1 92 ? 0.418 -0.529 1.168 1.00 96.31 92 PRO A N 1
ATOM 729 C CA . PRO A 1 92 ? -0.754 -1.044 1.859 1.00 96.31 92 PRO A CA 1
ATOM 730 C C . PRO A 1 92 ? -1.649 0.106 2.329 1.00 96.31 92 PRO A C 1
ATOM 732 O O . PRO A 1 92 ? -1.168 1.173 2.730 1.00 96.31 92 PRO A O 1
ATOM 735 N N . VAL A 1 93 ? -2.958 -0.118 2.276 1.00 96.12 93 VAL A N 1
ATOM 736 C CA . VAL A 1 93 ? -3.963 0.800 2.815 1.00 96.12 93 VAL A CA 1
ATOM 737 C C . VAL A 1 93 ? -4.958 0.045 3.676 1.00 96.12 93 VAL A C 1
ATOM 739 O O . VAL A 1 93 ? -5.206 -1.135 3.469 1.00 96.12 93 VAL A O 1
ATOM 742 N N . PHE A 1 94 ? -5.541 0.741 4.642 1.00 96.06 94 PHE A N 1
ATOM 743 C CA . PHE A 1 94 ? -6.363 0.131 5.676 1.00 96.06 94 PHE A CA 1
ATOM 744 C C . PHE A 1 94 ? -7.695 0.845 5.746 1.00 96.06 94 PHE A C 1
ATOM 746 O O . PHE A 1 94 ? -7.749 2.079 5.795 1.00 96.06 94 PHE A O 1
ATOM 753 N N . TYR A 1 95 ? -8.773 0.069 5.758 1.00 94.44 95 TYR A N 1
ATOM 754 C CA . TYR A 1 95 ? -10.093 0.637 5.950 1.00 94.44 95 TYR A CA 1
ATOM 755 C C . TYR A 1 95 ? -10.197 1.235 7.355 1.00 94.44 95 TYR A C 1
ATOM 757 O O . TYR A 1 95 ? -9.879 0.582 8.355 1.00 94.44 95 TYR A O 1
ATOM 765 N N . ARG A 1 96 ? -10.639 2.489 7.442 1.00 93.06 96 ARG A N 1
ATOM 766 C CA . ARG A 1 96 ? -10.949 3.164 8.704 1.00 93.06 96 ARG A CA 1
ATOM 767 C C . ARG A 1 96 ? -12.232 3.957 8.544 1.00 93.06 96 ARG A C 1
ATOM 769 O O . ARG A 1 96 ? -12.431 4.672 7.563 1.00 93.06 96 ARG A O 1
ATOM 776 N N . ASN A 1 97 ? -13.081 3.917 9.562 1.00 81.44 97 ASN A N 1
ATOM 777 C CA . ASN A 1 97 ? -14.215 4.825 9.607 1.00 81.44 97 ASN A CA 1
ATOM 778 C C . ASN A 1 97 ? -13.694 6.243 9.856 1.00 81.44 97 ASN A C 1
ATOM 780 O O . ASN A 1 97 ? -13.048 6.509 10.876 1.00 81.44 97 ASN A O 1
ATOM 784 N N . ARG A 1 98 ? -14.016 7.175 8.948 1.00 66.69 98 ARG A N 1
ATOM 785 C CA . ARG A 1 98 ? -13.935 8.612 9.235 1.00 66.69 98 ARG A CA 1
ATOM 786 C C . ARG A 1 98 ? -15.001 8.925 10.281 1.00 66.6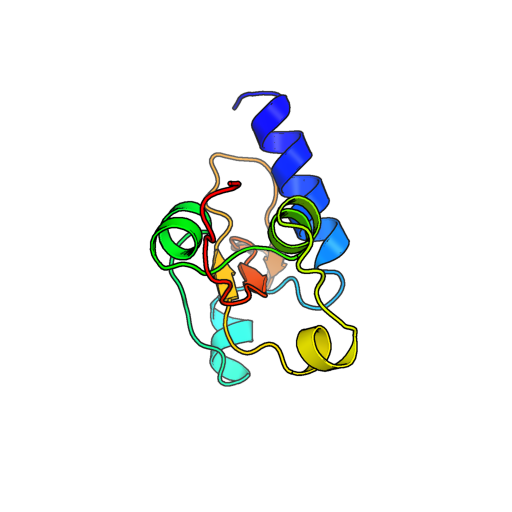9 98 ARG A C 1
ATOM 788 O O . ARG A 1 98 ? -16.077 9.404 9.939 1.00 66.69 98 ARG A O 1
ATOM 795 N N . ARG A 1 99 ? -14.748 8.624 11.557 1.00 56.50 99 ARG A N 1
ATOM 796 C CA . ARG A 1 99 ? -15.534 9.266 12.611 1.00 56.50 99 ARG A CA 1
ATOM 797 C C . ARG A 1 99 ? -15.317 10.771 12.433 1.00 56.50 99 ARG A C 1
ATOM 799 O O . ARG A 1 99 ? -14.155 11.181 12.349 1.00 56.50 99 ARG A O 1
ATOM 806 N N . PRO A 1 100 ? -16.378 11.585 12.322 1.00 46.69 100 PRO A N 1
ATOM 807 C CA . PRO A 1 100 ? -16.227 13.016 12.513 1.00 46.69 100 PRO A CA 1
ATOM 808 C C . PRO A 1 100 ? -15.522 13.195 13.856 1.00 46.69 100 PRO A C 1
ATOM 810 O O . PRO A 1 100 ? -15.902 12.548 14.835 1.00 46.69 100 PRO A O 1
ATOM 813 N N . LEU A 1 101 ? -14.452 13.988 13.890 1.00 50.88 101 LEU A N 1
ATOM 814 C CA . LEU A 1 101 ? -13.959 14.492 15.165 1.00 50.88 101 LEU A CA 1
ATOM 815 C C . LEU A 1 101 ? -15.142 15.256 15.774 1.00 50.88 101 LEU A C 1
ATOM 817 O O . LEU A 1 101 ? -15.622 16.203 15.150 1.00 50.88 101 LEU A O 1
ATOM 821 N N . ALA A 1 102 ? -15.676 14.734 16.879 1.00 42.03 102 ALA A N 1
ATOM 822 C CA . ALA A 1 102 ? -16.672 15.420 17.692 1.00 42.03 102 ALA A CA 1
ATOM 823 C C . ALA A 1 102 ? -16.052 16.668 18.328 1.00 42.03 102 ALA A C 1
ATOM 825 O O . ALA A 1 102 ? -14.835 16.615 18.635 1.00 42.03 102 ALA A O 1
#

Organism: NCBI:txid2838604